Protein AF-A0A8T6UTA7-F1 (afdb_monomer)

Structure (mmCIF, N/CA/C/O backbone):
data_AF-A0A8T6UTA7-F1
#
_entry.id   AF-A0A8T6UTA7-F1
#
loop_
_atom_site.group_PDB
_atom_site.id
_atom_site.type_symbol
_atom_site.label_atom_id
_atom_site.label_alt_id
_atom_site.label_comp_id
_atom_site.label_asym_id
_atom_site.label_entity_id
_atom_site.label_seq_id
_atom_site.pdbx_PDB_ins_code
_atom_site.Cartn_x
_atom_site.Cartn_y
_atom_site.Cartn_z
_atom_site.occupancy
_atom_site.B_iso_or_equiv
_atom_site.auth_seq_id
_atom_site.auth_comp_id
_atom_site.auth_asym_id
_atom_site.auth_atom_id
_atom_site.pdbx_PDB_model_num
ATOM 1 N N . MET A 1 1 ? -2.252 2.794 15.006 1.00 86.25 1 MET A N 1
ATOM 2 C CA . MET A 1 1 ? -3.044 2.643 13.768 1.00 86.25 1 MET A CA 1
ATOM 3 C C . MET A 1 1 ? -2.186 2.194 12.597 1.00 86.25 1 MET A C 1
ATOM 5 O O . MET A 1 1 ? -2.345 1.058 12.172 1.00 86.25 1 MET A O 1
ATOM 9 N N . ILE A 1 2 ? -1.221 3.011 12.158 1.00 91.62 2 ILE A N 1
ATOM 10 C CA . ILE A 1 2 ? -0.257 2.670 11.095 1.00 91.62 2 ILE A CA 1
ATOM 11 C C . ILE A 1 2 ? 0.378 1.288 11.286 1.00 91.62 2 ILE A C 1
ATOM 13 O O . ILE A 1 2 ? 0.412 0.504 10.349 1.00 91.62 2 ILE A O 1
ATOM 17 N N . THR A 1 3 ? 0.774 0.916 12.507 1.00 93.75 3 THR A N 1
ATOM 18 C CA . THR A 1 3 ? 1.311 -0.426 12.801 1.00 93.75 3 THR A CA 1
ATOM 19 C C . THR A 1 3 ? 0.371 -1.569 12.401 1.00 93.75 3 THR A C 1
ATOM 21 O O . THR A 1 3 ? 0.838 -2.581 11.886 1.00 93.75 3 THR A O 1
ATOM 24 N N . ALA A 1 4 ? -0.941 -1.427 12.610 1.00 94.00 4 ALA A N 1
ATOM 25 C CA . ALA A 1 4 ? -1.919 -2.453 12.247 1.00 94.00 4 ALA A CA 1
ATOM 26 C C . ALA A 1 4 ? -2.100 -2.542 10.724 1.00 94.00 4 ALA A C 1
ATOM 28 O O . ALA A 1 4 ? -2.169 -3.639 10.183 1.00 94.00 4 ALA A O 1
ATOM 29 N N . ILE A 1 5 ? -2.082 -1.396 10.038 1.00 95.56 5 ILE A N 1
ATOM 30 C CA . ILE A 1 5 ? -2.122 -1.314 8.569 1.00 95.56 5 ILE A CA 1
ATOM 31 C C . ILE A 1 5 ? -0.871 -1.968 7.973 1.00 95.56 5 ILE A C 1
ATOM 33 O O . ILE A 1 5 ? -0.979 -2.838 7.118 1.00 95.56 5 ILE A O 1
ATOM 37 N N . ILE A 1 6 ? 0.314 -1.626 8.488 1.00 96.38 6 ILE A N 1
ATOM 38 C CA . ILE A 1 6 ? 1.587 -2.248 8.097 1.00 96.38 6 ILE A CA 1
ATOM 39 C C . ILE A 1 6 ? 1.540 -3.760 8.328 1.00 96.38 6 ILE A C 1
ATOM 41 O O . ILE A 1 6 ? 1.955 -4.523 7.464 1.00 96.38 6 ILE A O 1
ATOM 45 N N . THR A 1 7 ? 1.035 -4.204 9.481 1.00 96.56 7 THR A N 1
ATOM 46 C CA . THR A 1 7 ? 0.931 -5.637 9.804 1.00 96.56 7 THR A CA 1
ATOM 47 C C . THR A 1 7 ? 0.030 -6.363 8.811 1.00 96.56 7 THR A C 1
ATOM 49 O O . THR A 1 7 ? 0.394 -7.439 8.349 1.00 96.56 7 THR A O 1
ATOM 52 N N . GLN A 1 8 ? -1.103 -5.762 8.446 1.00 97.12 8 GLN A N 1
ATOM 53 C CA . GLN A 1 8 ? -2.009 -6.321 7.450 1.00 97.12 8 GLN A CA 1
ATOM 54 C C . GLN A 1 8 ? -1.367 -6.372 6.058 1.00 97.12 8 G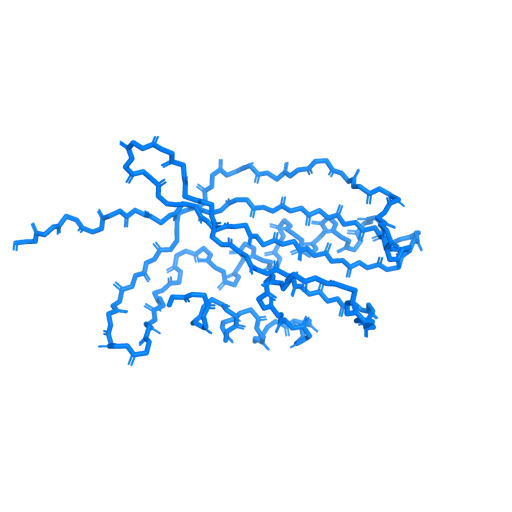LN A C 1
ATOM 56 O O . GLN A 1 8 ? -1.392 -7.418 5.417 1.00 97.12 8 GLN A O 1
ATOM 61 N N . LEU A 1 9 ? -0.740 -5.286 5.603 1.00 97.31 9 LEU A N 1
ATOM 62 C CA . LEU A 1 9 ? -0.080 -5.230 4.293 1.00 97.31 9 LEU A CA 1
ATOM 63 C C . LEU A 1 9 ? 1.052 -6.259 4.163 1.00 97.31 9 LEU A C 1
ATOM 65 O O . LEU A 1 9 ? 1.233 -6.840 3.101 1.00 97.31 9 LEU A O 1
ATOM 69 N N . LYS A 1 10 ? 1.755 -6.565 5.261 1.00 97.44 10 LYS A N 1
ATOM 70 C CA . LYS A 1 10 ? 2.791 -7.612 5.298 1.00 97.44 10 LYS A CA 1
ATOM 71 C C . LYS A 1 10 ? 2.278 -9.031 5.043 1.00 97.44 10 LYS A C 1
ATOM 73 O O . LYS A 1 10 ? 3.099 -9.931 4.896 1.00 97.44 10 LYS A O 1
ATOM 78 N N . THR A 1 11 ? 0.962 -9.243 5.027 1.00 96.88 11 THR A N 1
ATOM 79 C CA . THR A 1 11 ? 0.362 -10.535 4.658 1.00 96.88 11 THR A CA 1
ATOM 80 C C . THR A 1 11 ? 0.255 -10.738 3.144 1.00 96.88 11 THR A C 1
ATOM 82 O O . THR A 1 11 ? -0.003 -11.860 2.714 1.00 96.88 11 THR A O 1
ATOM 85 N N . GLY A 1 12 ? 0.474 -9.681 2.354 1.00 96.00 12 GLY A N 1
ATOM 86 C CA . GLY A 1 12 ? 0.542 -9.740 0.897 1.00 96.00 12 GLY A CA 1
ATOM 87 C C . GLY A 1 12 ? 1.877 -10.255 0.353 1.00 96.00 12 GLY A C 1
ATOM 88 O O . GLY A 1 12 ? 2.757 -10.717 1.082 1.00 96.00 12 GLY A O 1
ATOM 89 N N . SER A 1 13 ? 2.034 -10.127 -0.959 1.00 96.94 13 SER A N 1
ATOM 90 C CA . SER A 1 13 ? 3.193 -10.514 -1.758 1.00 96.94 13 SER A CA 1
ATOM 91 C C . SER A 1 13 ? 4.438 -9.677 -1.445 1.00 96.94 13 SER A C 1
ATOM 93 O O . SER A 1 13 ? 5.560 -10.175 -1.568 1.00 96.94 13 SER A O 1
ATOM 95 N N . VAL A 1 14 ? 4.267 -8.438 -0.965 1.00 95.44 14 VAL A N 1
ATOM 96 C CA . VAL A 1 14 ? 5.360 -7.541 -0.562 1.00 95.44 14 VAL A CA 1
ATOM 97 C C . VAL A 1 14 ? 5.364 -7.366 0.955 1.00 95.44 14 VAL A C 1
ATOM 99 O O . VAL A 1 14 ? 4.596 -6.603 1.533 1.00 95.44 14 VAL A O 1
ATOM 102 N N . SER A 1 15 ? 6.298 -8.044 1.623 1.00 94.06 15 SER A N 1
ATOM 103 C CA . SER A 1 15 ? 6.460 -7.969 3.085 1.00 94.06 15 SER A CA 1
ATOM 104 C C . SER A 1 15 ? 7.356 -6.813 3.558 1.00 94.06 15 SER A C 1
ATOM 106 O O . SER A 1 15 ? 7.396 -6.499 4.755 1.00 94.06 15 SER A O 1
ATOM 108 N N . ASN A 1 16 ? 8.062 -6.144 2.639 1.00 95.00 16 ASN A N 1
ATOM 109 C CA . ASN A 1 16 ? 8.875 -4.967 2.942 1.00 95.00 16 ASN A CA 1
ATOM 110 C C . ASN A 1 16 ? 7.987 -3.718 3.077 1.00 95.00 16 ASN A C 1
ATOM 112 O O . ASN A 1 16 ? 7.910 -2.888 2.178 1.00 95.00 16 ASN A O 1
ATOM 116 N N . VAL A 1 17 ? 7.273 -3.622 4.201 1.00 95.94 17 VAL A N 1
ATOM 117 C CA . VAL A 1 17 ? 6.332 -2.533 4.498 1.00 95.94 17 VAL A CA 1
ATOM 118 C C . VAL A 1 17 ? 6.834 -1.711 5.680 1.00 95.94 17 VAL A C 1
ATOM 120 O O . VAL A 1 17 ? 7.103 -2.259 6.759 1.00 95.94 17 VAL A O 1
ATOM 123 N N . VAL A 1 18 ? 6.914 -0.396 5.495 1.00 94.19 18 VAL A N 1
ATOM 124 C CA . VAL A 1 18 ? 7.459 0.556 6.468 1.00 94.19 18 VAL A CA 1
ATOM 125 C C . VAL A 1 18 ? 6.546 1.769 6.645 1.00 94.19 18 VAL A C 1
ATOM 127 O O . VAL A 1 18 ? 5.783 2.141 5.757 1.00 94.19 18 VAL A O 1
ATOM 130 N N . ALA A 1 19 ? 6.615 2.399 7.817 1.00 93.94 19 ALA A N 1
ATOM 131 C CA . ALA A 1 19 ? 6.034 3.725 7.999 1.00 93.94 19 ALA A CA 1
ATOM 132 C C . ALA A 1 19 ? 6.924 4.759 7.299 1.00 93.94 19 ALA A C 1
ATOM 134 O O . ALA A 1 19 ? 8.139 4.564 7.237 1.00 93.94 19 ALA A O 1
ATOM 135 N N . LYS A 1 20 ? 6.347 5.865 6.819 1.00 88.19 20 LYS A N 1
ATOM 136 C CA . LYS A 1 20 ? 7.142 6.999 6.331 1.00 88.19 20 LYS A CA 1
ATOM 137 C C . LYS A 1 20 ? 8.102 7.475 7.422 1.00 88.19 20 LYS A C 1
ATOM 139 O O . LYS A 1 20 ? 7.734 7.583 8.591 1.00 88.19 20 LYS A O 1
ATOM 144 N N . PHE A 1 21 ? 9.329 7.753 7.014 1.00 80.56 21 PHE A N 1
ATOM 145 C CA . PHE A 1 21 ? 10.419 8.231 7.853 1.00 80.56 21 PHE A CA 1
ATOM 146 C C . PHE A 1 21 ? 10.975 9.522 7.255 1.00 80.56 21 PHE A C 1
ATOM 148 O O . PHE A 1 21 ? 10.966 9.710 6.038 1.00 80.56 21 PHE A O 1
ATOM 155 N N . ASP A 1 22 ? 11.493 10.393 8.113 1.00 62.59 22 ASP A N 1
ATOM 156 C CA . ASP A 1 22 ? 12.220 11.578 7.676 1.00 62.59 22 ASP A CA 1
ATOM 157 C C . ASP A 1 22 ? 13.689 11.192 7.439 1.00 62.59 22 ASP A C 1
ATOM 159 O O . ASP A 1 22 ? 14.453 10.988 8.383 1.00 62.59 22 ASP A O 1
ATOM 163 N N . GLY A 1 23 ? 14.085 11.034 6.173 1.00 63.75 23 GLY A N 1
ATOM 164 C CA . GLY A 1 23 ? 15.474 10.768 5.779 1.00 63.75 23 GLY A CA 1
ATOM 165 C C . GLY A 1 23 ? 15.620 9.836 4.575 1.00 63.75 23 GLY A C 1
ATOM 166 O O . GLY A 1 23 ? 14.649 9.272 4.083 1.00 63.75 23 GLY A O 1
ATOM 167 N N . LYS A 1 24 ? 16.861 9.653 4.103 1.00 61.28 24 LYS A N 1
ATOM 168 C CA . LYS A 1 24 ? 17.184 8.638 3.090 1.00 61.28 24 LYS A CA 1
ATOM 169 C C . LYS A 1 24 ? 17.330 7.280 3.770 1.00 61.28 24 LYS A C 1
ATOM 171 O O . LYS A 1 24 ? 18.336 7.032 4.432 1.00 61.28 24 LYS A O 1
ATOM 176 N N . VAL A 1 25 ? 16.347 6.402 3.603 1.00 66.56 25 VAL A N 1
ATOM 177 C CA . VAL A 1 25 ? 16.508 4.974 3.900 1.00 66.56 25 VAL A CA 1
ATOM 178 C C . VAL A 1 25 ? 16.721 4.263 2.576 1.00 66.56 25 VAL A C 1
ATOM 180 O O . VAL A 1 25 ? 15.911 4.388 1.664 1.00 66.56 25 VAL A O 1
ATOM 183 N N . ASN A 1 26 ? 17.810 3.504 2.486 1.00 75.50 26 ASN A N 1
ATOM 184 C CA . ASN A 1 26 ? 18.053 2.621 1.353 1.00 75.50 26 ASN A CA 1
ATOM 185 C C . ASN A 1 26 ? 17.174 1.378 1.508 1.00 75.50 26 ASN A C 1
ATOM 187 O O . ASN A 1 26 ? 17.602 0.367 2.068 1.00 75.50 26 ASN A O 1
ATOM 191 N N . LEU A 1 27 ? 15.925 1.481 1.065 1.00 86.88 27 LEU A N 1
ATOM 192 C CA . LEU A 1 27 ? 15.044 0.331 0.920 1.00 86.88 27 LEU A CA 1
ATOM 193 C C . LEU A 1 27 ? 15.380 -0.388 -0.385 1.00 86.88 27 LEU A C 1
ATOM 195 O O . LEU A 1 27 ? 15.693 0.240 -1.391 1.00 86.88 27 LEU A O 1
ATOM 199 N N . VAL A 1 28 ? 15.323 -1.716 -0.356 1.00 91.12 28 VAL A N 1
ATOM 200 C CA . VAL A 1 28 ? 15.460 -2.536 -1.561 1.00 91.12 28 VAL A CA 1
ATOM 201 C C . VAL A 1 28 ? 14.054 -2.758 -2.128 1.00 91.12 28 VAL A C 1
ATOM 203 O O . VAL A 1 28 ? 13.224 -3.330 -1.413 1.00 91.12 28 VAL A O 1
ATOM 206 N N . PRO A 1 29 ? 13.758 -2.306 -3.361 1.00 93.75 29 PRO A N 1
ATOM 207 C CA . PRO A 1 29 ? 12.485 -2.592 -4.015 1.00 93.75 29 PRO A CA 1
ATOM 208 C C . PRO A 1 29 ? 12.298 -4.101 -4.256 1.00 93.75 29 PRO A C 1
ATOM 210 O O . PRO A 1 29 ? 13.287 -4.798 -4.503 1.00 93.75 29 PRO A O 1
ATOM 213 N N . PRO A 1 30 ? 11.057 -4.620 -4.222 1.00 96.44 30 PRO A N 1
ATOM 214 C CA . PRO A 1 30 ? 9.807 -3.894 -3.986 1.00 96.44 30 PRO A CA 1
ATOM 215 C C . PRO A 1 30 ? 9.576 -3.560 -2.504 1.00 96.44 30 PRO A C 1
ATOM 217 O O . PRO A 1 30 ? 9.909 -4.352 -1.618 1.00 96.44 30 PRO A O 1
ATOM 220 N N . TYR A 1 31 ? 8.970 -2.405 -2.224 1.00 96.44 31 TYR A N 1
ATOM 221 C CA . TYR A 1 31 ? 8.606 -2.011 -0.861 1.00 96.44 31 TYR A CA 1
ATOM 222 C C . TYR A 1 31 ? 7.355 -1.129 -0.815 1.00 96.44 31 TYR A C 1
ATOM 224 O O . TYR A 1 31 ? 6.950 -0.542 -1.815 1.00 96.44 31 TYR A O 1
ATOM 232 N N . VAL A 1 32 ? 6.736 -1.036 0.363 1.00 97.06 32 VAL A N 1
ATOM 233 C CA . VAL A 1 32 ? 5.532 -0.232 0.604 1.00 97.06 32 VAL A CA 1
ATOM 234 C C . VAL A 1 32 ? 5.775 0.761 1.734 1.00 97.06 32 VAL A C 1
ATOM 236 O O . VAL A 1 32 ? 6.276 0.391 2.797 1.00 97.06 32 VAL A O 1
ATOM 239 N N . VAL A 1 33 ? 5.370 2.011 1.530 1.00 95.56 33 VAL A N 1
ATOM 240 C CA . VAL A 1 33 ? 5.441 3.085 2.527 1.00 95.56 33 VAL A CA 1
ATOM 241 C C . VAL A 1 33 ? 4.035 3.496 2.935 1.00 95.56 33 VAL A C 1
ATOM 243 O O . VAL A 1 33 ? 3.168 3.693 2.088 1.00 95.56 33 VAL A O 1
ATOM 246 N N . VAL A 1 34 ? 3.809 3.649 4.239 1.00 95.56 34 VAL A N 1
ATOM 247 C CA . VAL A 1 34 ? 2.503 4.023 4.799 1.00 95.56 34 VAL A CA 1
ATOM 248 C C . VAL A 1 34 ? 2.629 5.288 5.647 1.00 95.56 34 VAL A C 1
ATOM 250 O O . VAL A 1 34 ? 3.514 5.372 6.503 1.00 95.56 34 VAL A O 1
ATOM 253 N N . TRP A 1 35 ? 1.742 6.268 5.456 1.00 93.12 35 TRP A N 1
ATOM 254 C CA . TRP A 1 35 ? 1.687 7.470 6.299 1.00 93.12 35 TRP A CA 1
ATOM 255 C C . TRP A 1 35 ? 0.278 8.018 6.483 1.00 93.12 35 TRP A C 1
ATOM 257 O O . TRP A 1 35 ? -0.598 7.815 5.649 1.00 93.12 35 TRP A O 1
ATOM 267 N N . GLU A 1 36 ? 0.069 8.726 7.591 1.00 89.75 36 GLU A N 1
ATOM 268 C CA . GLU A 1 36 ? -1.185 9.431 7.857 1.00 89.75 36 GLU A CA 1
ATOM 269 C C . GLU A 1 36 ? -1.192 10.788 7.139 1.00 89.75 36 GLU A C 1
ATOM 271 O O . GLU A 1 36 ? -0.200 11.519 7.148 1.00 89.75 36 GLU A O 1
ATOM 276 N N . ASP A 1 37 ? -2.329 11.134 6.543 1.00 85.00 37 ASP A N 1
ATOM 277 C CA . ASP A 1 37 ? -2.642 12.471 6.045 1.00 85.00 37 ASP A CA 1
ATOM 278 C C . ASP A 1 37 ? -3.676 13.108 6.968 1.00 85.00 37 ASP A C 1
ATOM 280 O O . ASP A 1 37 ? -4.858 12.747 6.980 1.00 85.00 37 ASP A O 1
ATOM 284 N N . ILE A 1 38 ? -3.224 14.052 7.787 1.00 75.19 38 ILE A N 1
ATOM 285 C CA . ILE A 1 38 ? -4.105 14.803 8.675 1.00 75.19 38 ILE A CA 1
ATOM 286 C C . ILE A 1 38 ? -4.643 15.995 7.882 1.00 75.19 38 ILE A C 1
ATOM 288 O O . ILE A 1 38 ? -4.136 17.114 7.984 1.00 75.19 38 ILE A O 1
ATOM 292 N N . ARG A 1 39 ? -5.701 15.763 7.097 1.00 67.69 39 ARG A N 1
ATOM 293 C CA . ARG A 1 39 ? -6.415 16.847 6.415 1.00 67.69 39 ARG A CA 1
ATOM 294 C C . ARG A 1 39 ? -7.123 17.710 7.462 1.00 67.69 39 ARG A C 1
ATOM 296 O O . ARG A 1 39 ? -7.845 17.216 8.336 1.00 67.69 39 ARG A O 1
ATOM 303 N N . SER A 1 40 ? -6.904 19.023 7.407 1.00 52.44 40 SER A N 1
ATOM 304 C CA . SER A 1 40 ? -7.531 19.960 8.338 1.00 52.44 40 SER A CA 1
ATOM 305 C C . SER A 1 40 ? -9.060 19.839 8.254 1.00 52.44 40 SER A C 1
ATOM 307 O O . SER A 1 40 ? -9.658 19.940 7.188 1.00 52.44 40 SER A O 1
ATOM 309 N N . GLY A 1 41 ? -9.717 19.598 9.394 1.00 52.62 41 GLY A N 1
ATOM 310 C CA . GLY A 1 41 ? -11.162 19.804 9.511 1.00 52.62 41 GLY A CA 1
ATOM 311 C C . GLY A 1 41 ? -12.079 18.597 9.714 1.00 52.62 41 GLY A C 1
ATOM 312 O O . GLY A 1 41 ? -13.265 18.874 9.847 1.00 52.62 41 GLY A O 1
ATOM 313 N N . ARG A 1 42 ? -11.597 17.335 9.815 1.00 55.16 42 ARG A N 1
ATOM 314 C CA . ARG A 1 42 ? -12.227 16.175 10.538 1.00 55.16 42 ARG A CA 1
ATOM 315 C C . ARG A 1 42 ? -11.913 14.791 9.953 1.00 55.16 42 ARG A C 1
ATOM 317 O O . ARG A 1 42 ? -12.209 13.813 10.640 1.00 55.16 42 ARG A O 1
ATOM 324 N N . LEU A 1 43 ? -11.344 14.704 8.753 1.00 65.06 43 LEU A N 1
ATOM 325 C CA . LEU A 1 43 ? -11.02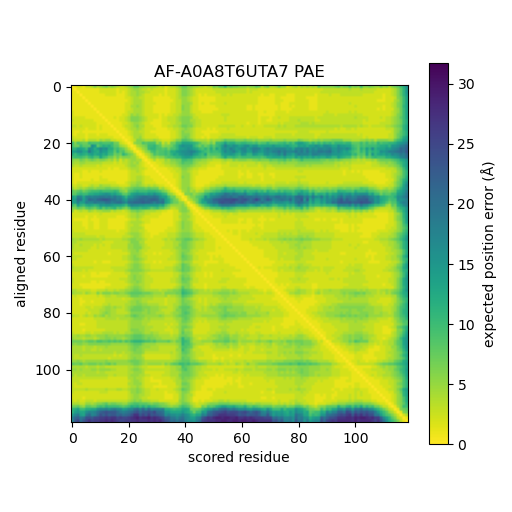4 13.438 8.093 1.00 65.06 43 LEU A CA 1
ATOM 326 C C . LEU A 1 43 ? -9.522 13.171 8.188 1.00 65.06 43 LEU A C 1
ATOM 328 O O . LEU A 1 43 ? -8.721 13.986 7.739 1.00 65.06 43 LEU A O 1
ATOM 332 N N . SER A 1 44 ? -9.159 12.039 8.782 1.00 81.50 44 SER A N 1
ATOM 333 C CA . SER A 1 44 ? -7.804 11.502 8.688 1.00 81.50 44 SER A CA 1
ATOM 334 C C . SER A 1 44 ? -7.764 10.546 7.502 1.00 81.50 44 SER A C 1
ATOM 336 O O . SER A 1 44 ? -8.686 9.753 7.317 1.00 81.50 44 SER A O 1
ATOM 338 N N . GLY A 1 45 ? -6.725 10.647 6.687 1.00 88.94 45 GLY A N 1
ATOM 339 C CA . GLY A 1 45 ? -6.430 9.716 5.611 1.00 88.94 45 GLY A CA 1
ATOM 340 C C . GLY A 1 45 ? -5.195 8.885 5.929 1.00 88.94 45 GLY A C 1
ATOM 341 O O . GLY A 1 45 ? -4.397 9.240 6.797 1.00 88.94 45 GLY A O 1
ATOM 342 N N . VAL A 1 46 ? -5.026 7.785 5.212 1.00 92.12 46 VAL A N 1
ATOM 343 C CA . VAL A 1 46 ? -3.798 6.998 5.178 1.00 92.12 46 VAL A CA 1
ATOM 344 C C . VAL A 1 46 ? -3.413 6.815 3.724 1.00 92.12 46 VAL A C 1
ATOM 346 O O . VAL A 1 46 ? -4.202 6.290 2.942 1.00 92.12 46 VAL A O 1
ATOM 349 N N . TYR A 1 47 ? -2.204 7.225 3.373 1.00 93.56 47 TYR A N 1
ATOM 350 C CA . TYR A 1 47 ? -1.614 6.884 2.090 1.00 93.56 47 TYR A CA 1
ATOM 351 C C . TYR A 1 47 ? -0.825 5.589 2.204 1.00 93.56 47 TYR A C 1
ATOM 353 O O . TYR A 1 47 ? -0.106 5.357 3.182 1.00 93.56 47 TYR A O 1
ATOM 361 N N . VAL A 1 48 ? -0.949 4.772 1.167 1.00 95.94 48 VAL A N 1
ATOM 362 C CA . VAL A 1 48 ? -0.137 3.585 0.921 1.00 95.94 48 VAL A CA 1
ATOM 363 C C . VAL A 1 48 ? 0.539 3.793 -0.425 1.00 95.94 48 VAL A C 1
ATOM 365 O O . VAL A 1 48 ? -0.160 3.878 -1.430 1.00 95.94 48 VAL A O 1
ATOM 368 N N . ALA A 1 49 ? 1.866 3.889 -0.445 1.00 95.81 49 ALA A N 1
ATOM 369 C CA . ALA A 1 49 ? 2.653 3.971 -1.672 1.00 95.81 49 ALA A CA 1
ATOM 370 C C . ALA A 1 49 ? 3.414 2.675 -1.903 1.00 95.81 49 ALA A C 1
ATOM 372 O O . ALA A 1 49 ? 4.099 2.188 -1.002 1.00 95.81 49 ALA A O 1
ATOM 373 N N . TYR A 1 50 ? 3.323 2.146 -3.114 1.00 97.31 50 TYR A N 1
ATOM 374 C CA . TYR A 1 50 ? 4.109 1.010 -3.557 1.00 97.31 50 TYR A CA 1
ATOM 375 C C . TYR A 1 50 ? 5.239 1.480 -4.462 1.00 97.31 50 TYR A C 1
ATOM 377 O O . TYR A 1 50 ? 4.994 2.205 -5.422 1.00 97.31 50 TYR A O 1
ATOM 385 N N . HIS A 1 51 ? 6.461 1.061 -4.145 1.00 96.50 51 HIS A N 1
ATOM 386 C CA . HIS A 1 51 ? 7.672 1.391 -4.882 1.00 96.50 51 HIS A CA 1
ATOM 387 C C . HIS A 1 51 ? 8.276 0.131 -5.499 1.00 96.50 51 HIS A C 1
ATOM 389 O O . HIS A 1 51 ? 8.446 -0.892 -4.823 1.00 96.50 51 HIS A O 1
ATOM 395 N N . ASN A 1 52 ? 8.647 0.221 -6.774 1.00 97.00 52 ASN A N 1
ATOM 396 C CA . ASN A 1 52 ? 9.284 -0.863 -7.513 1.00 97.00 52 ASN A CA 1
ATOM 397 C C . ASN A 1 52 ? 10.371 -0.343 -8.472 1.00 97.00 52 ASN A C 1
ATOM 399 O O . ASN A 1 52 ? 10.582 0.860 -8.616 1.00 97.00 52 ASN A O 1
ATOM 403 N N . VAL A 1 53 ? 11.108 -1.253 -9.105 1.00 96.12 53 VAL A N 1
ATOM 404 C CA . VAL A 1 53 ? 12.172 -0.911 -10.057 1.00 96.12 53 VAL A CA 1
ATOM 405 C C . VAL A 1 53 ? 11.600 -0.334 -11.364 1.00 96.12 53 VAL A C 1
ATOM 407 O O . VAL A 1 53 ? 10.521 -0.751 -11.795 1.00 96.12 53 VAL A O 1
ATOM 410 N N . PRO A 1 54 ? 12.308 0.582 -12.048 1.00 96.44 54 PRO A N 1
ATOM 411 C CA . PRO A 1 54 ? 11.888 1.089 -13.353 1.00 96.44 54 PRO A CA 1
ATOM 412 C C . PRO A 1 54 ? 11.607 -0.015 -14.381 1.00 96.44 54 PRO A C 1
ATOM 414 O O . PRO A 1 54 ? 12.254 -1.062 -14.385 1.00 96.44 54 PRO A O 1
ATOM 417 N N . GLY A 1 55 ? 10.635 0.230 -15.265 1.00 95.25 55 GLY A N 1
ATOM 418 C CA . GLY A 1 55 ? 10.186 -0.742 -16.271 1.00 95.25 55 GLY A CA 1
ATOM 419 C C . GLY A 1 55 ? 9.156 -1.761 -15.769 1.00 95.25 55 GLY A C 1
ATOM 420 O O . GLY A 1 55 ? 8.851 -2.705 -16.491 1.00 95.25 55 GLY A O 1
ATOM 421 N N . THR A 1 56 ? 8.613 -1.581 -14.558 1.00 96.38 56 THR A N 1
ATOM 422 C CA . THR A 1 56 ? 7.599 -2.470 -13.957 1.00 96.38 56 THR A CA 1
ATOM 423 C C . THR A 1 56 ? 6.251 -1.781 -13.708 1.00 96.38 56 THR A C 1
ATOM 425 O O . THR A 1 56 ? 5.554 -2.115 -12.754 1.00 96.38 56 THR A O 1
ATOM 428 N N . SER A 1 57 ? 5.869 -0.820 -14.560 1.00 95.69 57 SER A N 1
ATOM 429 C CA . SER A 1 57 ? 4.622 -0.042 -14.423 1.00 95.69 57 SER A CA 1
ATOM 430 C C . SER A 1 57 ? 3.391 -0.920 -14.211 1.00 95.69 57 SER A C 1
ATOM 432 O O . SER A 1 57 ? 2.602 -0.654 -13.312 1.00 95.69 57 SER A O 1
ATOM 434 N N . ASP A 1 58 ? 3.277 -2.006 -14.975 1.00 95.88 58 ASP A N 1
ATOM 435 C CA . ASP A 1 58 ? 2.124 -2.906 -14.914 1.00 95.88 58 ASP A CA 1
ATOM 436 C C . ASP A 1 58 ? 2.045 -3.607 -13.547 1.00 95.88 58 ASP A C 1
ATOM 438 O O . ASP A 1 58 ? 0.977 -3.694 -12.956 1.00 95.88 58 ASP A O 1
ATOM 442 N N . LEU A 1 59 ? 3.191 -3.996 -12.968 1.00 95.75 59 LEU A N 1
ATOM 443 C CA . LEU A 1 59 ? 3.240 -4.575 -11.620 1.00 95.75 59 LEU A CA 1
ATOM 444 C C . LEU A 1 59 ? 2.866 -3.557 -10.541 1.00 95.75 59 LEU A C 1
ATOM 446 O O . LEU A 1 59 ? 2.282 -3.926 -9.525 1.00 95.75 59 LEU A O 1
ATOM 450 N N . VAL A 1 60 ? 3.230 -2.285 -10.729 1.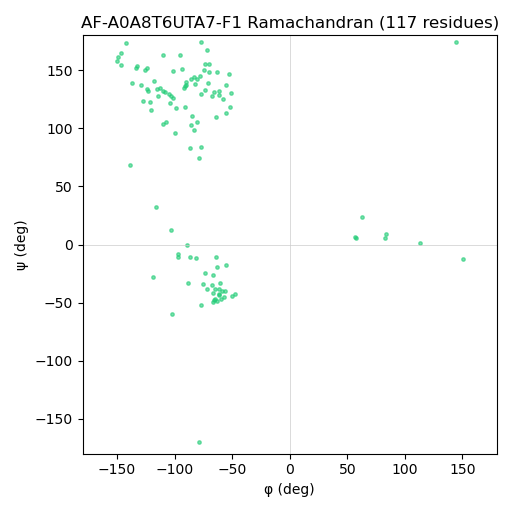00 96.50 60 VAL A N 1
ATOM 451 C CA . VAL A 1 60 ? 2.837 -1.212 -9.807 1.00 96.50 60 VAL A CA 1
ATOM 452 C C . VAL A 1 60 ? 1.328 -0.991 -9.849 1.00 96.50 60 VAL A C 1
ATOM 454 O O . VAL A 1 60 ? 0.701 -0.848 -8.796 1.00 96.50 60 VAL A O 1
ATOM 457 N N . ASP A 1 61 ? 0.747 -1.013 -11.044 1.00 94.75 61 ASP A N 1
ATOM 458 C CA . ASP A 1 61 ? -0.686 -0.840 -11.260 1.00 94.75 61 ASP A CA 1
ATOM 459 C C . ASP A 1 61 ? -1.489 -2.006 -10.685 1.00 94.75 61 ASP A C 1
ATOM 461 O O . ASP A 1 61 ? -2.408 -1.775 -9.892 1.00 94.75 61 ASP A O 1
ATOM 465 N N . ASP A 1 62 ? -1.104 -3.242 -11.002 1.00 94.88 62 ASP A N 1
ATOM 466 C CA . ASP A 1 62 ? -1.755 -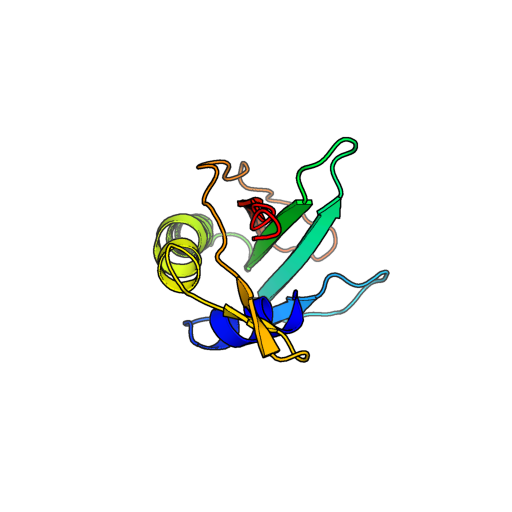4.454 -10.499 1.00 94.88 62 ASP A CA 1
ATOM 467 C C . ASP A 1 62 ? -1.685 -4.509 -8.968 1.00 94.88 62 ASP A C 1
ATOM 469 O O . ASP A 1 62 ? -2.697 -4.692 -8.287 1.00 94.88 62 ASP A O 1
ATOM 473 N N . TYR A 1 63 ? -0.508 -4.246 -8.390 1.00 96.25 63 TYR A N 1
ATOM 474 C CA . TYR A 1 63 ? -0.336 -4.267 -6.938 1.00 96.25 63 TYR A CA 1
ATOM 475 C C . TYR A 1 63 ? -1.225 -3.23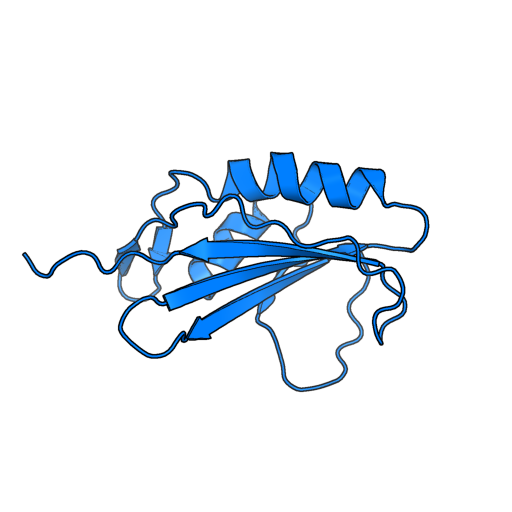0 -6.232 1.00 96.25 63 TYR A C 1
ATOM 477 O O . TYR A 1 63 ? -1.865 -3.532 -5.221 1.00 96.25 63 TYR A O 1
ATOM 485 N N . MET A 1 64 ? -1.311 -2.004 -6.760 1.00 94.75 64 MET A N 1
ATOM 486 C CA . MET A 1 64 ? -2.109 -0.935 -6.145 1.00 94.75 64 MET A CA 1
ATOM 487 C C . MET A 1 64 ? -3.620 -1.095 -6.347 1.00 94.75 64 MET A C 1
ATOM 489 O O . MET A 1 64 ? -4.407 -0.692 -5.479 1.00 94.75 64 MET A O 1
ATOM 493 N N . THR A 1 65 ? -4.042 -1.632 -7.492 1.00 91.81 65 THR A N 1
ATOM 494 C CA . THR A 1 65 ? -5.465 -1.750 -7.842 1.00 91.81 65 THR A CA 1
ATOM 495 C C . THR A 1 65 ? -6.096 -3.042 -7.342 1.00 91.81 65 THR A C 1
ATOM 497 O O . THR A 1 65 ? -7.255 -3.004 -6.923 1.00 91.81 65 THR A O 1
ATOM 500 N N . GLU A 1 66 ? -5.345 -4.141 -7.298 1.00 92.56 66 GLU A N 1
ATOM 501 C CA . GLU A 1 66 ? -5.848 -5.449 -6.878 1.00 92.56 66 GLU A CA 1
ATOM 502 C C . GLU A 1 66 ? -5.430 -5.782 -5.447 1.00 92.56 66 GLU A C 1
ATOM 504 O O . GLU A 1 66 ? -6.277 -5.981 -4.571 1.00 92.56 66 GLU A O 1
ATOM 509 N N . GLU A 1 67 ? -4.126 -5.828 -5.180 1.00 96.06 67 GLU A N 1
ATOM 510 C CA . GLU A 1 67 ? -3.614 -6.418 -3.946 1.00 96.06 67 GLU A CA 1
ATOM 511 C C . GLU A 1 67 ? -3.785 -5.499 -2.733 1.00 96.06 67 GLU A C 1
ATOM 513 O O . GLU A 1 67 ? -4.385 -5.902 -1.735 1.00 96.06 67 GLU A O 1
ATOM 518 N N . VAL A 1 68 ? -3.340 -4.242 -2.818 1.00 95.19 68 VAL A N 1
ATOM 519 C CA . VAL A 1 68 ? -3.513 -3.265 -1.726 1.00 95.19 68 VAL A CA 1
ATOM 520 C C . VAL A 1 68 ? -4.990 -3.071 -1.395 1.00 95.19 68 VAL A C 1
ATOM 522 O O . VAL A 1 68 ? -5.354 -2.998 -0.219 1.00 95.19 68 VAL A O 1
ATOM 525 N N . LEU A 1 69 ? -5.847 -3.032 -2.419 1.00 93.31 69 LEU A N 1
ATOM 526 C CA . LEU A 1 69 ? -7.287 -2.930 -2.222 1.00 93.31 69 LEU A CA 1
ATOM 527 C C . LEU A 1 69 ? -7.836 -4.173 -1.515 1.00 93.31 69 LEU A C 1
ATOM 529 O O . LEU A 1 69 ? -8.550 -4.036 -0.530 1.00 93.31 69 LEU A O 1
ATOM 533 N N . THR A 1 70 ? -7.457 -5.376 -1.950 1.00 94.06 70 THR A N 1
ATOM 534 C CA . THR A 1 70 ? -7.900 -6.635 -1.325 1.00 94.06 70 THR A CA 1
ATOM 535 C C . THR A 1 70 ? -7.453 -6.750 0.133 1.00 94.06 70 THR A C 1
ATOM 537 O O . THR A 1 70 ? -8.201 -7.238 0.979 1.00 94.06 70 THR A O 1
ATOM 540 N N . LEU A 1 71 ? -6.241 -6.293 0.449 1.00 96.12 71 LEU A N 1
ATOM 541 C CA . LEU A 1 71 ? -5.675 -6.392 1.794 1.00 96.12 71 LEU A CA 1
ATOM 542 C C . LEU A 1 71 ? -6.293 -5.410 2.792 1.00 96.12 71 LEU A C 1
ATOM 544 O O . LEU A 1 71 ? -6.221 -5.673 3.995 1.00 96.12 71 LEU A O 1
ATOM 548 N N . LEU A 1 72 ? -6.855 -4.290 2.328 1.00 94.50 72 LEU A N 1
ATOM 549 C CA . LEU A 1 72 ? -7.322 -3.202 3.193 1.00 94.50 72 LEU A CA 1
ATOM 550 C C . LEU A 1 72 ? -8.826 -2.916 3.092 1.00 94.50 72 LEU A C 1
ATOM 552 O O . LEU A 1 72 ? -9.411 -2.474 4.085 1.00 94.50 72 LEU A O 1
ATOM 556 N N . ASP A 1 73 ? -9.474 -3.179 1.953 1.00 87.19 73 ASP A N 1
ATOM 557 C CA . ASP A 1 73 ? -10.914 -2.958 1.789 1.00 87.19 73 ASP A CA 1
ATOM 558 C C . ASP A 1 73 ? -11.709 -3.895 2.696 1.00 87.19 73 ASP A C 1
ATOM 560 O O . ASP A 1 73 ? -11.493 -5.105 2.744 1.00 87.19 73 ASP A O 1
ATOM 564 N N . LYS A 1 74 ? -12.667 -3.323 3.428 1.00 81.56 74 LYS A N 1
ATOM 565 C CA . LYS A 1 74 ? -13.570 -4.033 4.352 1.00 81.56 74 LYS A CA 1
ATOM 566 C C . LYS A 1 74 ? -12.893 -4.839 5.469 1.00 81.56 74 LYS A C 1
ATOM 568 O O . LYS A 1 74 ? -13.607 -5.466 6.256 1.00 81.56 74 LYS A O 1
ATOM 573 N N . VAL A 1 75 ? -11.572 -4.773 5.622 1.00 90.62 75 VAL A N 1
ATOM 574 C CA . VAL A 1 75 ? -10.848 -5.447 6.7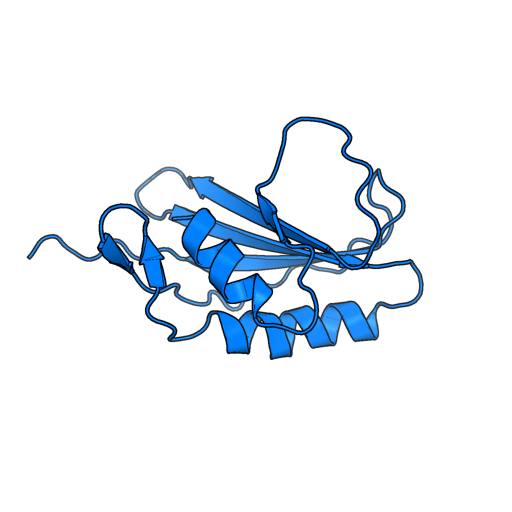05 1.00 90.62 75 VAL A CA 1
ATOM 575 C C . VAL A 1 75 ? -11.011 -4.670 8.013 1.00 90.62 75 VAL A C 1
ATOM 577 O O . VAL A 1 75 ? -10.798 -3.459 8.078 1.00 90.62 75 VAL A O 1
ATOM 580 N N . ILE A 1 76 ? -11.393 -5.378 9.082 1.00 92.50 76 IL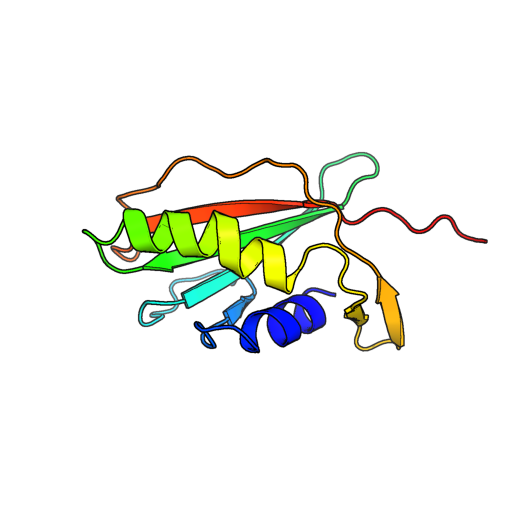E A N 1
ATOM 581 C CA . ILE A 1 76 ? -11.414 -4.821 10.439 1.00 92.50 76 ILE A CA 1
ATOM 582 C C . ILE A 1 76 ? -10.015 -4.967 11.035 1.00 92.50 76 ILE A C 1
ATOM 584 O O . ILE A 1 76 ? -9.577 -6.070 11.361 1.00 92.50 76 ILE A O 1
ATOM 588 N N . LEU A 1 77 ? -9.338 -3.841 11.213 1.00 92.62 77 LEU A N 1
ATOM 589 C CA . LEU A 1 77 ? -8.014 -3.756 11.813 1.00 92.62 77 LEU A CA 1
ATOM 590 C C . LEU A 1 77 ? -8.127 -3.472 13.310 1.00 92.62 77 LEU A C 1
ATOM 592 O O . LEU A 1 77 ? -9.079 -2.838 13.764 1.00 92.62 77 LEU A O 1
ATOM 596 N N . THR A 1 78 ? -7.147 -3.940 14.083 1.00 91.62 78 THR A N 1
ATOM 597 C CA . THR A 1 78 ? -7.057 -3.685 15.528 1.00 91.62 78 THR A CA 1
ATOM 598 C C . THR A 1 78 ? -5.735 -2.995 15.834 1.00 91.62 78 THR A C 1
ATOM 600 O O . THR A 1 78 ? -4.677 -3.512 15.481 1.00 91.62 78 THR A O 1
ATOM 603 N N . ASP A 1 79 ? -5.782 -1.810 16.444 1.00 88.75 79 ASP A N 1
ATOM 604 C CA . ASP A 1 79 ? -4.571 -1.104 16.863 1.00 88.75 79 ASP A CA 1
ATOM 605 C C . ASP A 1 79 ? -3.958 -1.697 18.147 1.00 88.75 79 ASP A C 1
ATOM 607 O O . ASP A 1 79 ? -4.515 -2.593 18.780 1.00 88.75 79 ASP A O 1
ATOM 611 N N . ALA A 1 80 ? -2.788 -1.189 18.543 1.00 87.31 80 ALA A N 1
ATOM 612 C CA . ALA A 1 80 ? -2.076 -1.659 19.733 1.00 87.31 80 ALA A CA 1
ATOM 613 C C . ALA A 1 80 ? -2.842 -1.426 21.052 1.00 87.31 80 ALA A C 1
ATOM 615 O O . ALA A 1 80 ? -2.548 -2.082 22.048 1.00 87.31 80 ALA A O 1
ATOM 616 N N . SER A 1 81 ? -3.818 -0.518 21.058 1.00 89.06 81 SER A N 1
ATOM 617 C CA . SER A 1 81 ? -4.685 -0.236 22.204 1.00 89.06 81 SER A CA 1
ATOM 618 C C . SER A 1 81 ? -5.942 -1.115 22.214 1.00 89.06 81 SER A C 1
ATOM 620 O O . SER A 1 81 ? -6.767 -0.990 23.115 1.00 89.06 81 SER A O 1
ATOM 622 N N . GLY A 1 82 ? -6.107 -1.999 21.224 1.00 87.50 82 GLY A N 1
ATOM 623 C CA . GLY A 1 82 ? -7.281 -2.856 21.069 1.00 87.50 82 GLY A CA 1
ATOM 624 C C . GLY A 1 82 ? -8.467 -2.179 20.376 1.00 87.50 82 GLY A C 1
ATOM 625 O O . GLY A 1 82 ? -9.531 -2.794 20.269 1.00 87.50 82 GLY A O 1
ATOM 626 N N . ASN A 1 83 ? -8.316 -0.947 19.878 1.00 88.56 83 ASN A N 1
ATOM 627 C CA . ASN A 1 83 ? -9.387 -0.275 19.148 1.00 88.56 83 ASN A CA 1
ATOM 628 C C . ASN A 1 83 ? -9.534 -0.893 17.763 1.00 88.56 83 ASN A C 1
ATOM 630 O O . ASN A 1 83 ? -8.556 -1.055 17.026 1.00 88.5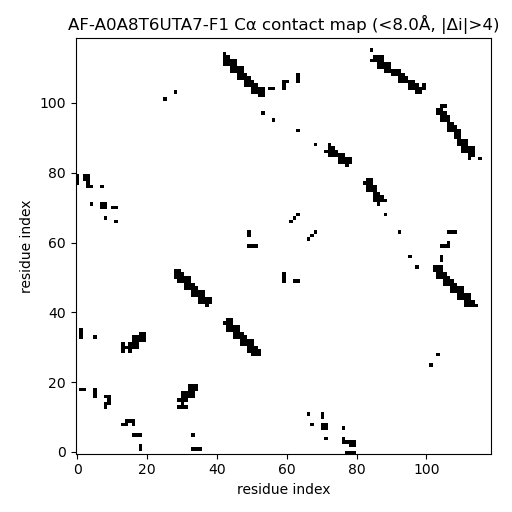6 83 ASN A O 1
ATOM 634 N N . LYS A 1 84 ? -10.779 -1.190 17.392 1.00 91.00 84 LYS A N 1
ATOM 635 C CA . LYS A 1 84 ? -11.120 -1.680 16.060 1.00 91.00 84 LYS A CA 1
ATOM 636 C C . LYS A 1 84 ? -11.436 -0.517 15.137 1.00 91.00 84 LYS A C 1
ATOM 638 O O . LYS A 1 84 ? -12.155 0.401 15.521 1.00 91.00 84 LYS A O 1
ATOM 643 N N . PHE A 1 85 ? -10.939 -0.583 13.913 1.00 89.25 85 PHE A N 1
ATOM 644 C CA . PHE A 1 85 ? -11.218 0.397 12.874 1.00 89.25 85 PHE A CA 1
ATOM 645 C C . PHE A 1 85 ? -11.251 -0.280 11.506 1.00 89.25 85 PHE A C 1
ATOM 647 O O . PHE A 1 85 ? -10.810 -1.417 11.340 1.00 89.25 85 PHE A O 1
ATOM 654 N N . ARG A 1 86 ? -11.803 0.424 10.526 1.00 91.94 86 ARG A N 1
ATOM 655 C CA . ARG A 1 86 ? -11.861 -0.008 9.133 1.00 91.94 86 ARG A CA 1
ATOM 656 C C . ARG A 1 86 ? -11.524 1.187 8.261 1.00 91.94 86 ARG A C 1
ATOM 658 O O . ARG A 1 86 ? -11.981 2.290 8.554 1.00 91.94 86 ARG A O 1
ATOM 665 N N . LEU A 1 87 ? -10.736 0.950 7.224 1.00 90.69 87 LEU A N 1
ATOM 666 C CA . LEU A 1 87 ? -10.434 1.947 6.211 1.00 90.69 87 LEU A CA 1
ATOM 667 C C . LEU A 1 87 ? -11.556 1.994 5.168 1.00 90.69 87 LEU A C 1
ATOM 669 O O . LEU A 1 87 ? -12.148 0.968 4.835 1.00 90.69 87 LEU A O 1
ATOM 673 N N . GLU A 1 88 ? -11.854 3.187 4.671 1.00 89.94 88 GLU A N 1
ATOM 674 C CA . GLU A 1 88 ? -12.747 3.402 3.534 1.00 89.94 88 GLU A CA 1
ATOM 675 C C . GLU A 1 88 ? -11.911 3.745 2.305 1.00 89.94 88 GLU A C 1
ATOM 677 O O . GLU A 1 88 ? -11.046 4.616 2.355 1.00 89.94 88 GLU A O 1
ATOM 682 N N . ASP A 1 89 ? -12.152 3.050 1.201 1.00 88.62 89 ASP A N 1
ATOM 683 C CA . ASP A 1 89 ? -11.515 3.361 -0.073 1.00 88.62 89 ASP A CA 1
ATOM 684 C C . ASP A 1 89 ? -12.065 4.675 -0.651 1.00 88.62 89 ASP A C 1
ATOM 686 O O . ASP A 1 89 ? -13.270 4.931 -0.605 1.00 88.62 89 ASP A O 1
ATOM 690 N N . THR A 1 90 ? -11.189 5.510 -1.208 1.00 85.81 90 THR A N 1
ATOM 691 C CA . THR A 1 90 ? -11.572 6.767 -1.871 1.00 85.81 90 THR A CA 1
ATOM 692 C C . THR A 1 90 ? -11.682 6.642 -3.386 1.00 85.81 90 THR A C 1
ATOM 694 O O . THR A 1 90 ? -12.126 7.587 -4.034 1.00 85.81 90 THR A O 1
ATOM 697 N N . ASN A 1 91 ? -11.278 5.508 -3.969 1.00 82.69 91 ASN A N 1
ATOM 698 C CA . ASN A 1 91 ? -10.946 5.377 -5.394 1.00 82.69 91 ASN A CA 1
ATOM 699 C C . ASN A 1 91 ? -9.839 6.349 -5.868 1.00 82.69 91 ASN A C 1
ATOM 701 O O . ASN A 1 91 ? -9.567 6.413 -7.067 1.00 82.69 91 ASN A O 1
ATOM 705 N N . GLU A 1 92 ? -9.189 7.103 -4.971 1.00 86.38 92 GLU A N 1
ATOM 706 C CA . GLU A 1 92 ? -8.078 7.994 -5.314 1.00 86.38 92 GLU A CA 1
ATOM 707 C C . GLU A 1 92 ? -6.786 7.171 -5.370 1.00 86.38 92 GLU A C 1
ATOM 709 O O . GLU A 1 92 ? -6.165 6.879 -4.344 1.00 86.38 92 GLU A O 1
ATOM 714 N N . VAL A 1 93 ? -6.395 6.800 -6.589 1.00 90.31 93 VAL A N 1
ATOM 715 C CA . VAL A 1 93 ? -5.073 6.254 -6.914 1.00 90.31 93 VAL A CA 1
ATOM 716 C C . VAL A 1 93 ? -4.324 7.308 -7.722 1.00 90.31 93 VAL A C 1
ATOM 718 O O . VAL A 1 93 ? -4.884 7.894 -8.653 1.00 90.31 93 VAL A O 1
ATOM 721 N N . SER A 1 94 ? -3.077 7.580 -7.358 1.00 92.75 94 SER A N 1
ATOM 722 C CA . SER A 1 94 ? -2.258 8.571 -8.043 1.00 92.75 94 SER A CA 1
ATOM 723 C C . SER A 1 94 ? -1.804 8.106 -9.429 1.00 92.75 94 SER A C 1
ATOM 725 O O . SER A 1 94 ? -1.923 6.941 -9.826 1.00 92.75 94 SER A O 1
ATOM 727 N N . GLN A 1 95 ? -1.290 9.061 -10.203 1.00 94.31 95 GLN A N 1
ATOM 728 C CA . GLN A 1 95 ? -0.566 8.750 -11.429 1.00 94.31 95 GLN A CA 1
ATOM 729 C C . GLN A 1 95 ? 0.777 8.095 -11.095 1.00 94.31 95 GLN A C 1
ATOM 731 O O . GLN A 1 95 ? 1.324 8.305 -10.016 1.00 94.31 95 GLN A O 1
ATOM 736 N N . LEU A 1 96 ? 1.311 7.319 -12.041 1.00 95.81 96 LEU A N 1
ATOM 737 C CA . LEU A 1 96 ? 2.637 6.729 -11.896 1.00 95.81 96 LEU A CA 1
ATOM 738 C C . LEU A 1 96 ? 3.686 7.840 -11.764 1.00 95.81 96 LEU A C 1
ATOM 740 O O . LEU A 1 96 ? 3.744 8.748 -12.594 1.00 95.81 96 LEU A O 1
ATOM 744 N N . VAL A 1 97 ? 4.523 7.738 -10.740 1.00 95.94 97 VAL A N 1
ATOM 745 C CA . VAL A 1 97 ? 5.724 8.554 -10.569 1.00 95.94 97 VAL A CA 1
ATOM 746 C C . VAL A 1 97 ? 6.908 7.724 -11.042 1.00 95.94 97 VAL A C 1
ATOM 748 O O . VAL A 1 97 ? 7.170 6.664 -10.482 1.00 95.94 97 VAL A O 1
ATOM 751 N N . GLU A 1 98 ? 7.608 8.179 -12.082 1.00 93.50 98 GLU A N 1
ATOM 752 C CA . GLU A 1 98 ? 8.684 7.403 -12.722 1.00 9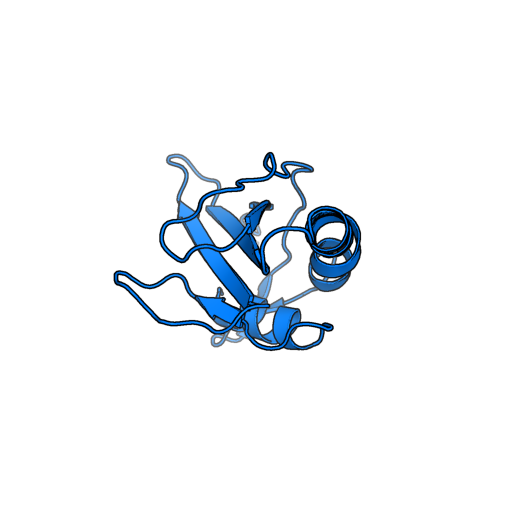3.50 98 GLU A CA 1
ATOM 753 C C . GLU A 1 98 ? 10.103 7.755 -12.238 1.00 93.50 98 GLU A C 1
ATOM 755 O O . GLU A 1 98 ? 11.051 7.040 -12.555 1.00 93.50 98 GLU A O 1
ATOM 760 N N . ASP A 1 99 ? 10.257 8.841 -11.478 1.00 88.94 99 ASP A N 1
ATOM 761 C CA . ASP A 1 99 ? 11.561 9.370 -11.059 1.00 88.94 99 ASP A CA 1
ATOM 762 C C . ASP A 1 99 ? 11.514 9.818 -9.593 1.00 88.94 99 ASP A C 1
ATOM 764 O O . ASP A 1 99 ? 11.517 11.007 -9.272 1.00 88.94 99 ASP A O 1
ATOM 768 N N . ASN A 1 100 ? 11.383 8.848 -8.684 1.00 89.81 100 ASN A N 1
ATOM 769 C CA . ASN A 1 100 ? 11.544 9.117 -7.257 1.00 89.81 100 ASN A CA 1
ATOM 770 C C . ASN A 1 100 ? 13.029 9.338 -6.913 1.00 89.81 100 ASN A C 1
ATOM 772 O O . ASN A 1 100 ? 13.921 8.788 -7.558 1.00 89.81 100 ASN A O 1
ATOM 776 N N . ASP A 1 101 ? 13.297 10.064 -5.823 1.00 88.88 101 ASP A N 1
ATOM 777 C CA . ASP A 1 101 ? 14.656 10.367 -5.330 1.00 88.88 101 ASP A CA 1
ATOM 778 C C . ASP A 1 101 ? 15.542 9.127 -5.069 1.00 88.88 101 ASP A C 1
ATOM 780 O O . ASP A 1 101 ? 16.763 9.245 -4.933 1.00 88.88 101 ASP A O 1
ATOM 784 N N . ASP A 1 102 ? 14.939 7.945 -4.945 1.00 88.19 102 ASP A N 1
ATOM 785 C CA . ASP A 1 102 ? 15.597 6.658 -4.721 1.00 88.19 102 ASP A CA 1
ATOM 786 C C . ASP A 1 102 ? 15.677 5.779 -5.986 1.00 88.19 102 ASP A C 1
ATOM 788 O O . ASP A 1 102 ? 16.010 4.596 -5.897 1.00 88.19 102 ASP A O 1
ATOM 792 N N . HIS A 1 103 ? 15.402 6.357 -7.160 1.00 90.81 103 HIS A N 1
ATOM 793 C CA . HIS A 1 103 ? 15.395 5.697 -8.470 1.00 90.81 103 HIS A CA 1
ATOM 794 C C . HIS A 1 103 ? 14.349 4.581 -8.621 1.00 90.81 103 HIS A C 1
ATOM 796 O O . HIS A 1 103 ? 14.505 3.687 -9.459 1.00 90.81 103 HIS A O 1
ATOM 802 N N . THR A 1 104 ? 13.282 4.624 -7.822 1.00 94.50 104 THR A N 1
ATOM 803 C CA . THR A 1 104 ? 12.112 3.756 -7.989 1.00 94.50 104 THR A CA 1
ATOM 804 C C . THR A 1 104 ? 11.013 4.431 -8.793 1.00 94.50 104 THR A C 1
ATOM 806 O O . THR A 1 104 ? 10.959 5.656 -8.914 1.00 94.50 104 THR A O 1
ATOM 809 N N . ILE A 1 105 ? 10.087 3.613 -9.281 1.00 96.88 105 ILE A N 1
ATOM 810 C CA . ILE A 1 105 ? 8.777 4.059 -9.745 1.00 96.88 105 ILE A CA 1
ATOM 811 C C . ILE A 1 105 ? 7.732 3.754 -8.672 1.00 96.88 105 ILE A C 1
ATOM 813 O O . ILE A 1 105 ? 7.878 2.771 -7.939 1.00 96.88 105 ILE A O 1
ATOM 817 N N . SER A 1 106 ? 6.684 4.568 -8.568 1.00 96.38 106 SER A N 1
ATOM 818 C CA . SER A 1 106 ? 5.663 4.370 -7.540 1.00 96.38 106 SER A CA 1
ATOM 819 C C . SER A 1 106 ? 4.269 4.845 -7.927 1.00 96.38 106 SER A C 1
ATOM 821 O O . SER A 1 106 ? 4.087 5.698 -8.795 1.00 96.38 106 SER A O 1
ATOM 823 N N . LYS A 1 107 ? 3.277 4.278 -7.239 1.00 97.00 107 LYS A N 1
ATOM 824 C CA . LYS A 1 107 ? 1.909 4.796 -7.145 1.00 97.00 107 LYS A CA 1
ATOM 825 C C . LYS A 1 107 ? 1.465 4.769 -5.697 1.00 97.00 107 LYS A C 1
ATOM 827 O O . LYS A 1 107 ? 1.889 3.910 -4.922 1.00 97.00 107 LYS A O 1
ATOM 832 N N . ASP A 1 108 ? 0.572 5.682 -5.357 1.00 94.75 108 ASP A N 1
ATOM 833 C CA . ASP A 1 108 ? -0.038 5.779 -4.043 1.00 94.75 108 ASP A CA 1
ATOM 834 C C . ASP A 1 108 ? -1.558 5.718 -4.122 1.00 94.75 108 ASP A C 1
ATOM 836 O O . ASP A 1 108 ? -2.183 6.061 -5.126 1.00 94.75 108 ASP A O 1
ATOM 840 N N . ARG A 1 109 ? -2.154 5.223 -3.042 1.00 93.69 109 ARG A N 1
ATOM 841 C CA . ARG A 1 109 ? -3.598 5.189 -2.845 1.00 93.69 109 ARG A CA 1
ATOM 842 C C . ARG A 1 109 ? -3.936 5.785 -1.502 1.00 93.69 109 ARG A C 1
ATOM 844 O O . ARG A 1 109 ? -3.291 5.472 -0.496 1.00 93.69 109 ARG A O 1
ATOM 851 N N . LEU A 1 110 ? -4.980 6.601 -1.495 1.00 92.31 110 LEU A N 1
ATOM 852 C CA . LEU A 1 110 ? -5.553 7.140 -0.278 1.00 92.31 110 LEU A CA 1
ATOM 853 C C . LEU A 1 110 ? -6.661 6.228 0.245 1.00 92.31 110 LEU A C 1
ATOM 855 O O . LEU A 1 110 ? -7.555 5.810 -0.482 1.00 92.31 110 LEU A O 1
ATOM 859 N N . PHE A 1 111 ? -6.644 6.006 1.549 1.00 92.44 111 PHE A N 1
ATOM 860 C CA . PHE A 1 111 ? -7.752 5.445 2.302 1.00 92.44 111 PHE A CA 1
ATOM 861 C C . PHE A 1 111 ? -8.219 6.458 3.340 1.00 92.44 111 PHE A C 1
ATOM 863 O O . PHE A 1 111 ? -7.403 7.116 3.983 1.00 92.44 111 PHE A O 1
ATOM 870 N N . LEU A 1 112 ? -9.524 6.580 3.550 1.00 90.12 112 LEU A N 1
ATOM 871 C CA . LEU A 1 112 ? -10.076 7.372 4.640 1.00 90.12 112 LEU A CA 1
ATOM 872 C C . LEU A 1 112 ? -10.156 6.545 5.911 1.00 90.12 112 LEU A C 1
ATOM 874 O O . LEU A 1 112 ? -10.516 5.368 5.917 1.00 90.12 112 LEU A O 1
ATOM 878 N N . LEU A 1 113 ? -9.871 7.213 7.017 1.00 85.56 113 LEU A N 1
ATOM 879 C CA . LEU A 1 113 ? -10.175 6.737 8.344 1.00 85.56 113 LEU A CA 1
ATOM 880 C C . LEU A 1 113 ? -11.465 7.425 8.815 1.00 85.56 113 LEU A C 1
ATOM 882 O O . LEU A 1 113 ? -11.410 8.553 9.327 1.00 85.56 113 LEU A O 1
ATOM 886 N N . PRO A 1 114 ? -12.636 6.783 8.668 1.00 74.62 114 PRO A N 1
ATOM 887 C CA . PRO A 1 114 ? -13.861 7.321 9.228 1.00 74.62 114 PRO A CA 1
ATOM 888 C C . PRO A 1 114 ? -13.717 7.413 10.748 1.00 74.62 114 PRO A C 1
ATOM 890 O O . PRO A 1 114 ? -13.316 6.460 11.422 1.00 74.62 114 PRO A O 1
ATOM 893 N N . LYS A 1 115 ? -14.080 8.564 11.321 1.00 63.19 115 LYS A N 1
ATOM 894 C CA . LYS A 1 115 ? -14.314 8.632 12.763 1.00 63.19 115 LYS A CA 1
ATOM 895 C C . LYS A 1 115 ? -15.506 7.732 13.054 1.00 63.19 115 LYS A C 1
ATOM 897 O O . LYS A 1 115 ? -16.628 8.078 12.693 1.00 63.19 115 LYS A O 1
ATOM 902 N N . LEU A 1 116 ? -15.269 6.599 13.713 1.00 55.00 116 LEU A N 1
ATOM 903 C CA . LEU A 1 116 ? -16.345 5.895 14.396 1.00 55.00 116 LEU A CA 1
ATOM 904 C C . LEU A 1 116 ? -16.959 6.917 15.353 1.00 55.00 116 LEU A C 1
ATOM 906 O O . LEU A 1 116 ? -16.272 7.426 16.242 1.00 55.00 116 LEU A O 1
ATOM 910 N N . GLY A 1 117 ? -18.205 7.315 15.089 1.00 44.12 117 GLY A N 1
ATOM 911 C CA . GLY A 1 117 ? -18.938 8.185 15.996 1.00 44.12 117 GLY A CA 1
ATOM 912 C C . GLY A 1 117 ? -18.859 7.576 17.389 1.00 44.12 117 GLY A C 1
ATOM 913 O O . GLY A 1 117 ? -19.063 6.370 17.537 1.00 44.12 117 GLY A O 1
ATOM 914 N N . ALA A 1 118 ? -18.492 8.386 18.383 1.00 31.81 118 ALA A N 1
ATOM 915 C CA . ALA A 1 118 ? -18.638 7.986 19.771 1.00 31.81 118 ALA A CA 1
ATOM 916 C C . ALA A 1 118 ? -20.094 7.536 19.954 1.00 31.81 118 ALA A C 1
ATOM 918 O O . ALA A 1 118 ? -21.006 8.312 19.660 1.00 31.81 118 ALA A O 1
ATOM 919 N N . VAL A 1 119 ? -20.281 6.268 20.320 1.00 36.47 119 VAL A N 1
ATOM 920 C CA . VAL A 1 119 ? -21.586 5.750 20.740 1.00 36.47 119 VAL A CA 1
ATOM 921 C C . VAL A 1 119 ? -21.907 6.338 22.105 1.00 36.47 119 VAL A C 1
ATOM 923 O O . VAL A 1 119 ? -20.980 6.358 22.949 1.00 36.47 119 VAL A O 1
#

Solvent-accessible surface area (backbone atoms only — not comparable to full-atom values): 6940 Å² total; per-residue (Å²): 91,68,68,34,53,42,56,46,47,37,73,52,95,53,56,49,50,42,68,70,69,96,70,93,72,92,73,70,68,60,33,35,41,35,44,77,41,79,50,89,90,80,52,39,33,36,39,43,33,43,34,31,57,73,93,40,64,68,59,51,49,49,42,60,67,50,50,54,40,64,60,41,54,85,39,79,42,53,29,95,86,67,51,74,48,52,47,41,80,66,86,49,63,56,70,80,41,78,75,43,101,83,66,26,21,34,37,37,35,44,27,35,43,69,75,76,73,85,127

Sequence (119 aa):
MITAIITQLKTGSVSNVVAKFDGKVNLVPPYVVVWEDIRSGRLSGVYVAYHNVPGTSDLVDDYMTEEVLTLLDKVILTDASGNKFRLEDTNEVSQLVEDNDDHTISKDRLFLLPKLGAV

Radius of gyration: 14.28 Å; Cα contacts (8 Å, |Δi|>4): 225; chains: 1; bounding box: 40×30×38 Å

Secondary structure (DSSP, 8-state):
-HHHHHHHHTTSS---EEE--SS---PPSSEEEEEEEE-TTS-EEEEEEEEE-TT-HHHHHHIIIIIHHHHHTT-EEE-TTS-EEE-EEEEEEPPPB---TTS-EEEEEEEEE------

Foldseek 3Di:
DQVQLLVLLCVDPAVQEEEDDPDDDLDDPQHKYKYWDPDPDAKIKMKIKTWHAAPCVVVQVCCAPPVSCVSQAPDWTADPVRDTFHWAFPVDKDDWDCCDPNRIIMIMGMIITDPPPDD

Mean predicted aligned error: 4.9 Å

Nearest PDB structures (foldseek):
  2l25-assembly1_A  TM=4.825E-01  e=4.008E-03  Bordetella bronchiseptica
  8iuh-assembly1_G  TM=4.467E-01  e=1.667E+00  Homo sapiens
  6f44-assembly1_G  TM=4.322E-01  e=2.289E+00  Saccharomyces cerevisiae S288C
  6cnc-assembly1_G  TM=4.403E-01  e=2.289E+00  Saccharomyces cerevisiae S288C

pLDDT: mean 87.85, std 13.19, range [31.81, 97.44]